Protein 5VEI (pdb70)

B-factor: mean 20.7, std 7.05, range [10.1, 59.2]

CATH classification: 2.30.30.40

Radius of gyration: 16.39 Å; Cα contacts (8 Å, |Δi|>4): 150; chains: 1; bounding box: 54×23×29 Å

GO terms:
  GO:0042802 identical protein binding (F, IPI)
  GO:0005515 protein binding (F, IPI)
  GO:0016324 apical plasma membrane (C, EXP)
  GO:0005200 structural constituent of cytoskeleton (F, TAS)
  GO:0008093 cytoskeletal anchor activity (F, TAS)
  GO:0005634 nucleus (C, TAS)
  GO:0015629 actin cytoskeleton (C, TAS)
  GO:0008307 structural constituent of muscle (F, TAS)
  GO:0003723 RNA binding (F, HDA)

Organism: Homo sapiens (NCBI:txid9606)

Nearest PDB structures (foldseek):
  5vei-assembly1_A  TM=1.013E+00  e=1.655E-14  Homo sapiens
  4lnp-assembly1_A  TM=9.557E-01  e=1.385E-07  Homo sapiens
  5sxp-assembly2_D  TM=9.261E-01  e=1.211E-06  Homo sapiens
  4rtt-assembly2_B-2  TM=7.478E-01  e=3.478E-06  Homo sapiens
  2yuo-assembly1_A  TM=7.866E-01  e=2.551E-05  Mus musculus

Structure (mmCIF, N/CA/C/O backbone):
data_5VEI
#
_entry.id   5VEI
#
_cell.length_a   46.202
_cell.length_b   27.494
_cell.length_c   58.831
_cell.angle_alpha   90.000
_cell.angle_beta   101.010
_cell.angle_gamma   90.000
#
_symmetry.space_group_name_H-M   'I 1 2 1'
#
loop_
_entity.id
_entity.type
_entity.pdbx_description
1 polymer 'Sorbin and SH3 domain-containing protein 2'
2 non-polymer 'UNKNOWN ATOM OR ION'
3 water water
#
loop_
_atom_site.group_PDB
_atom_site.id
_atom_site.type_symbol
_atom_site.label_atom_id
_atom_site.label_alt_id
_atom_site.label_comp_id
_atom_site.label_asym_id
_atom_site.label_entity_id
_atom_site.label_seq_id
_atom_site.pdbx_PDB_ins_code
_atom_site.Cartn_x
_atom_site.Cartn_y
_atom_site.Cartn_z
_atom_site.occupancy
_atom_site.B_iso_or_equiv
_atom_site.auth_seq_id
_atom_site.auth_comp_id
_atom_site.auth_asym_id
_atom_site.auth_atom_id
_atom_site.pdbx_PDB_model_num
ATOM 1 C CA A GLN A 1 31 ? 32.499 -1.293 -3.773 0.50 26.08 862 GLN A CA 1
ATOM 2 C C A GLN A 1 31 ? 31.042 -1.671 -3.537 0.50 30.22 862 GLN A C 1
ATOM 3 O O A GLN A 1 31 ? 30.684 -2.838 -3.699 0.50 30.02 862 GLN A O 1
ATOM 4 N N A GLY A 1 32 ? 30.225 -0.682 -3.159 0.50 26.96 863 GLY A N 1
ATOM 5 C CA A GLY A 1 32 ? 28.797 -0.856 -2.912 0.50 27.32 863 GLY A CA 1
ATOM 6 C C A GLY A 1 32 ? 28.423 -1.453 -1.569 0.50 32.57 863 GLY A C 1
ATOM 7 O O A GLY A 1 32 ? 27.246 -1.733 -1.316 0.50 31.60 863 GLY A O 1
ATOM 8 N N . ALA A 1 33 ? 29.412 -1.647 -0.692 1.00 31.47 864 ALA A N 1
ATOM 9 C CA . ALA A 1 33 ? 29.172 -2.243 0.612 1.00 31.44 864 ALA A CA 1
ATOM 10 C C . ALA A 1 33 ? 28.581 -1.224 1.582 1.00 31.81 864 ALA A C 1
ATOM 11 O O . ALA A 1 33 ? 28.733 -0.014 1.373 1.00 31.52 864 ALA A O 1
ATOM 13 N N . LEU A 1 34 ? 27.889 -1.717 2.641 1.00 25.20 865 LEU A N 1
ATOM 14 C CA . LEU A 1 34 ? 27.425 -0.891 3.761 1.00 23.73 865 LEU A CA 1
ATOM 15 C C . LEU A 1 34 ? 28.696 -0.338 4.414 1.00 24.33 865 LEU A C 1
ATOM 16 O O . LEU A 1 34 ? 29.711 -1.052 4.516 1.00 23.67 865 LEU A O 1
ATOM 21 N N . LEU A 1 35 ? 28.671 0.935 4.820 1.00 20.03 866 LEU A N 1
ATOM 22 C CA . LEU A 1 35 ? 29.849 1.582 5.402 1.00 18.94 866 LEU A CA 1
ATOM 23 C C . LEU A 1 35 ? 29.907 1.411 6.922 1.00 21.81 866 LEU A C 1
ATOM 24 O O . LEU A 1 35 ? 29.014 1.922 7.603 1.00 17.98 866 LEU A O 1
ATOM 29 N N . PRO A 1 36 ? 30.917 0.739 7.510 1.00 16.80 867 PRO A N 1
ATOM 30 C CA . PRO A 1 36 ? 30.942 0.596 8.970 1.00 17.26 867 PRO A CA 1
ATOM 31 C C . PRO A 1 36 ? 31.109 1.933 9.665 1.00 18.22 867 PRO A C 1
ATOM 32 O O . PRO A 1 36 ? 31.818 2.818 9.164 1.00 17.19 867 PRO A O 1
ATOM 36 N N . ALA A 1 37 ? 30.461 2.070 10.816 1.00 16.33 868 ALA A N 1
ATOM 37 C CA . ALA A 1 37 ? 30.552 3.248 11.655 1.00 15.89 868 ALA A CA 1
ATOM 38 C C . ALA A 1 37 ? 30.472 2.856 13.096 1.00 18.51 868 ALA A C 1
ATOM 39 O O . ALA A 1 37 ? 30.032 1.753 13.404 1.00 21.23 868 ALA A O 1
ATOM 41 N N . LYS A 1 38 ? 30.866 3.757 14.023 1.00 16.87 869 LYS A N 1
ATOM 42 C CA . LYS A 1 38 ? 30.757 3.506 15.440 1.00 15.69 869 LYS A CA 1
ATOM 43 C C . LYS A 1 38 ? 29.822 4.573 16.056 1.00 17.12 869 LYS A C 1
ATOM 44 O O . LYS A 1 38 ? 29.938 5.765 15.699 1.00 17.87 869 LYS A O 1
ATOM 49 N N . ALA A 1 39 ? 28.943 4.173 16.978 1.00 16.39 870 ALA A N 1
ATOM 50 C CA . ALA A 1 39 ? 28.062 5.119 17.655 1.00 16.41 870 ALA A CA 1
ATOM 51 C C . ALA A 1 39 ? 28.870 5.990 18.620 1.00 18.55 870 ALA A C 1
ATOM 52 O O . ALA A 1 39 ? 29.640 5.458 19.434 1.00 18.62 870 ALA A O 1
ATOM 54 N N . VAL A 1 40 ? 28.715 7.306 18.521 1.00 15.85 871 VAL A N 1
ATOM 55 C CA . VAL A 1 40 ? 29.415 8.252 19.410 1.00 17.60 871 VAL A CA 1
ATOM 56 C C . VAL A 1 40 ? 28.541 8.620 20.598 1.00 20.81 871 VAL A C 1
ATOM 57 O O . VAL A 1 40 ? 29.041 9.079 21.629 1.00 21.59 871 VAL A O 1
ATOM 61 N N . TYR A 1 41 ? 27.224 8.357 20.486 1.00 16.32 872 TYR A N 1
ATOM 62 C CA . TYR A 1 41 ? 26.265 8.559 21.557 1.00 17.64 872 TYR A CA 1
ATOM 63 C C . TYR A 1 41 ? 25.251 7.425 21.515 1.00 20.19 872 TYR A C 1
ATOM 64 O O . TYR A 1 41 ? 25.015 6.836 20.449 1.00 20.27 872 TYR A O 1
ATOM 73 N N . ASP A 1 42 ? 24.573 7.206 22.645 1.00 18.38 873 ASP A N 1
ATOM 74 C CA . ASP A 1 42 ? 23.405 6.345 22.713 1.00 18.60 873 ASP A CA 1
ATOM 75 C C . ASP A 1 42 ? 22.311 7.021 21.859 1.00 19.63 873 ASP A C 1
ATOM 76 O O . ASP A 1 42 ? 22.211 8.272 21.820 1.00 19.24 873 ASP A O 1
ATOM 81 N N . PHE A 1 43 ? 21.478 6.195 21.192 1.00 16.04 874 PHE A N 1
ATOM 82 C CA . PHE A 1 43 ? 20.340 6.682 20.413 1.00 15.62 874 PHE A CA 1
ATOM 83 C C . PHE A 1 43 ? 19.164 5.791 20.723 1.00 18.44 874 PHE A C 1
ATOM 84 O O . PHE A 1 43 ? 19.275 4.581 20.541 1.00 19.02 874 PHE A O 1
ATOM 92 N N . LYS A 1 44 ? 18.086 6.369 21.219 1.00 18.41 875 LYS A N 1
ATOM 93 C CA . LYS A 1 44 ? 16.884 5.638 21.576 1.00 18.79 875 LYS A CA 1
ATOM 94 C C . LYS A 1 44 ? 15.813 5.890 20.514 1.00 18.99 875 LYS A C 1
ATOM 95 O O . LYS A 1 44 ? 15.353 7.016 20.377 1.00 19.21 875 LYS A O 1
ATOM 98 N N . ALA A 1 45 ? 15.452 4.850 19.754 1.00 17.26 876 ALA A N 1
ATOM 99 C CA . ALA A 1 45 ? 14.404 4.971 18.734 1.00 17.48 876 ALA A CA 1
ATOM 100 C C . ALA A 1 45 ? 13.058 5.336 19.372 1.00 21.05 876 ALA A C 1
ATOM 101 O O . ALA A 1 45 ? 12.722 4.804 20.443 1.00 19.57 876 ALA A O 1
ATOM 103 N N . GLN A 1 46 ? 12.281 6.206 18.690 1.00 17.79 877 GLN A N 1
ATOM 104 C CA . GLN A 1 46 ? 10.928 6.588 19.140 1.00 19.24 877 GLN A CA 1
ATOM 105 C C . GLN A 1 46 ? 9.887 5.838 18.289 1.00 21.45 877 GLN A C 1
ATOM 106 O O . GLN A 1 46 ? 8.703 5.790 18.623 1.00 21.36 877 GLN A O 1
ATOM 112 N N . THR A 1 47 ? 10.327 5.261 17.184 1.00 17.15 878 THR A N 1
ATOM 113 C CA . THR A 1 47 ? 9.486 4.597 16.215 1.00 15.20 878 THR A CA 1
ATOM 114 C C . THR A 1 47 ? 10.226 3.428 15.633 1.00 16.25 878 THR A C 1
ATOM 115 O O . THR A 1 47 ? 11.466 3.419 15.643 1.00 16.00 878 THR A O 1
ATOM 119 N N . SER A 1 48 ? 9.493 2.454 15.073 1.00 15.22 879 SER A N 1
ATOM 120 C CA . SER A 1 48 ? 10.097 1.242 14.558 1.00 15.55 879 SER A CA 1
ATOM 121 C C . SER A 1 48 ? 11.075 1.493 13.425 1.00 15.71 879 SER A C 1
ATOM 122 O O . SER A 1 48 ? 11.977 0.675 13.257 1.00 17.31 879 SER A O 1
ATOM 125 N N . LYS A 1 49 ? 10.874 2.579 12.660 1.00 15.04 880 LYS A N 1
ATOM 126 C CA . LYS A 1 49 ? 11.753 2.881 11.515 1.00 14.91 880 LYS A CA 1
ATOM 127 C C . LYS A 1 49 ? 13.064 3.552 11.925 1.00 14.74 880 LYS A C 1
ATOM 128 O O . LYS A 1 49 ? 13.928 3.694 11.072 1.00 14.35 880 LYS A O 1
ATOM 134 N N . GLU A 1 50 ? 13.219 3.969 13.187 1.00 12.57 881 GLU A N 1
ATOM 135 C CA . GLU A 1 50 ? 14.495 4.445 13.726 1.00 12.44 881 GLU A CA 1
ATOM 136 C C . GLU A 1 50 ? 15.211 3.260 14.358 1.00 15.88 881 GLU A C 1
ATOM 137 O O . GLU A 1 50 ? 14.563 2.351 14.895 1.00 16.41 881 GLU A O 1
ATOM 143 N N A LEU A 1 51 ? 16.545 3.263 14.308 0.50 13.76 882 LEU A N 1
ATOM 144 N N B LEU A 1 51 ? 16.558 3.275 14.311 0.50 14.40 882 LEU A N 1
ATOM 145 C CA A LEU A 1 51 ? 17.326 2.228 14.961 0.50 14.71 882 LEU A CA 1
ATOM 146 C CA B LEU A 1 51 ? 17.405 2.218 14.858 0.50 15.65 882 LEU A CA 1
ATOM 147 C C A LEU A 1 51 ? 17.553 2.667 16.400 0.50 18.32 882 LEU A C 1
ATOM 148 C C B LEU A 1 51 ? 18.077 2.634 16.133 0.50 18.70 882 LEU A C 1
ATOM 149 O O A LEU A 1 51 ? 17.313 3.820 16.750 0.50 18.66 882 LEU A O 1
ATOM 150 O O B LEU A 1 51 ? 18.911 3.535 16.097 0.50 16.71 882 LEU A O 1
ATOM 159 N N A SER A 1 52 ? 17.991 1.755 17.236 0.50 15.93 883 SER A N 1
ATOM 160 N N B SER A 1 52 ? 17.775 1.932 17.244 0.50 15.42 883 SER A N 1
ATOM 161 C CA A SER A 1 52 ? 18.372 2.102 18.589 0.50 17.07 883 SER A CA 1
ATOM 162 C CA B SER A 1 52 ? 18.344 2.129 18.581 0.50 16.77 883 SER A CA 1
ATOM 163 C C . SER A 1 52 ? 19.767 1.553 18.706 1.00 20.53 883 SER A C 1
ATOM 164 O O . SER A 1 52 ? 20.071 0.518 18.110 1.00 21.23 883 SER A O 1
ATOM 167 N N . PHE A 1 53 ? 20.634 2.212 19.459 1.00 17.53 884 PHE A N 1
ATOM 168 C CA . PHE A 1 53 ? 21.993 1.704 19.678 1.00 17.04 884 PHE A CA 1
ATOM 169 C C . PHE A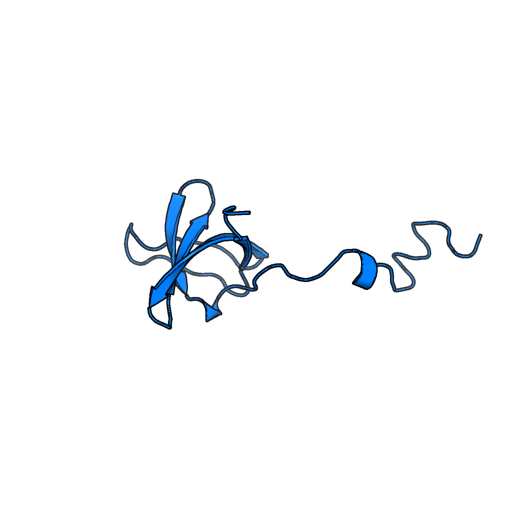 1 53 ? 22.622 2.384 20.880 1.00 19.08 884 PHE A C 1
ATOM 170 O O . PHE A 1 53 ? 22.130 3.404 21.358 1.00 18.65 884 PHE A O 1
ATOM 178 N N . LYS A 1 54 ? 23.680 1.773 21.386 1.00 18.22 885 LYS A N 1
ATOM 179 C CA . LYS A 1 54 ? 24.433 2.315 22.493 1.00 18.46 885 LYS A CA 1
ATOM 180 C C . LYS A 1 54 ? 25.771 2.849 21.991 1.00 19.97 885 LYS A C 1
ATOM 181 O O . LYS A 1 54 ? 26.311 2.374 20.991 1.00 19.33 885 LYS A O 1
ATOM 185 N N . LYS A 1 55 ? 26.323 3.848 22.685 1.00 19.70 886 LYS A N 1
ATOM 186 C CA . LYS A 1 55 ? 27.646 4.377 22.357 1.00 20.39 886 LYS A CA 1
ATOM 187 C C . LYS A 1 55 ? 28.643 3.216 22.284 1.00 25.19 886 LYS A C 1
ATOM 188 O O . LYS A 1 55 ? 28.596 2.335 23.138 1.00 25.56 886 LYS A O 1
ATOM 193 N N . GLY A 1 56 ? 29.460 3.197 21.242 1.00 22.45 887 GLY A N 1
ATOM 194 C CA . GLY A 1 56 ? 30.462 2.159 21.014 1.00 21.85 887 GLY A CA 1
ATOM 195 C C . GLY A 1 56 ? 29.976 1.040 20.112 1.00 25.49 887 GLY A C 1
ATOM 196 O O . GLY A 1 56 ? 30.784 0.251 19.621 1.00 25.29 887 GLY A O 1
ATOM 197 N N . ASP A 1 57 ? 28.655 0.952 19.879 1.00 19.84 888 ASP A N 1
ATOM 198 C CA . ASP A 1 57 ? 28.127 -0.070 18.977 1.00 18.84 888 ASP A CA 1
ATOM 199 C C . ASP A 1 57 ? 28.576 0.153 17.548 1.00 21.92 888 ASP A C 1
ATOM 200 O O . ASP A 1 57 ? 28.850 1.291 17.136 1.00 19.39 888 ASP A O 1
ATOM 205 N N . THR A 1 58 ? 28.599 -0.934 16.766 1.00 20.41 889 THR A N 1
ATOM 206 C CA . THR A 1 58 ? 28.880 -0.849 15.352 1.00 19.09 889 THR A CA 1
ATOM 207 C C . THR A 1 58 ? 27.559 -0.648 14.626 1.00 23.64 889 THR A C 1
ATOM 208 O O . THR A 1 58 ? 26.601 -1.388 14.859 1.00 25.54 889 THR A O 1
ATOM 212 N N . VAL A 1 59 ? 27.499 0.353 13.752 1.00 19.14 890 VAL A N 1
ATOM 213 C CA . VAL A 1 59 ? 26.315 0.656 12.969 1.00 19.79 890 VAL A CA 1
ATOM 214 C C . VAL A 1 59 ? 26.806 0.654 11.508 1.00 22.08 890 VAL A C 1
ATOM 215 O O . VAL A 1 59 ? 27.985 0.974 11.262 1.00 26.39 890 VAL A O 1
ATOM 219 N N . TYR A 1 60 ? 25.972 0.294 10.541 1.00 17.06 891 TYR A N 1
ATOM 220 C CA . TYR A 1 60 ? 26.352 0.278 9.151 1.00 17.27 891 TYR A CA 1
ATOM 221 C C . TYR A 1 60 ? 25.559 1.323 8.400 1.00 22.89 891 TYR A C 1
ATOM 222 O O . TYR A 1 60 ? 24.397 1.545 8.724 1.00 23.77 891 TYR A O 1
ATOM 231 N N . ILE A 1 61 ? 26.215 2.061 7.508 1.00 18.00 892 ILE A N 1
ATOM 232 C CA . ILE A 1 61 ? 25.567 3.123 6.734 1.00 16.28 892 ILE A CA 1
ATOM 233 C C . ILE A 1 61 ? 25.220 2.669 5.340 1.00 18.66 892 ILE A C 1
ATOM 234 O O . ILE A 1 61 ? 26.119 2.221 4.600 1.00 20.10 892 ILE A O 1
ATOM 239 N N . LEU A 1 62 ? 23.973 2.823 4.925 1.00 16.53 893 LEU A N 1
ATOM 240 C CA . LEU A 1 62 ? 23.537 2.564 3.574 1.00 16.53 893 LEU A CA 1
ATOM 241 C C . LEU A 1 62 ? 23.542 3.888 2.769 1.00 19.94 893 LEU A C 1
AT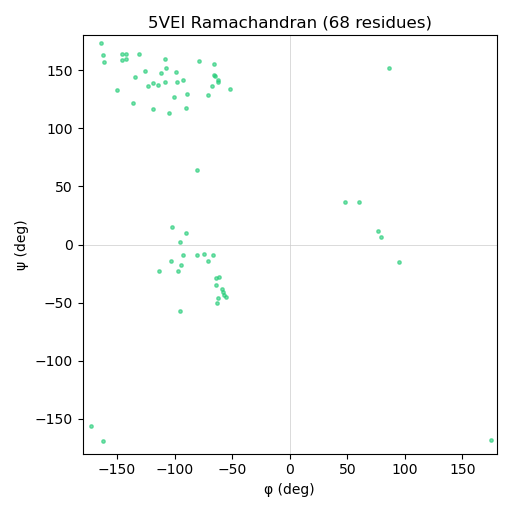OM 242 O O . LEU A 1 62 ? 24.279 4.012 1.782 1.00 19.26 893 LEU A O 1
ATOM 247 N N . ARG A 1 63 ? 22.806 4.917 3.234 1.00 15.28 894 ARG A N 1
ATOM 248 C CA . ARG A 1 63 ? 22.699 6.160 2.478 1.00 13.80 894 ARG A CA 1
ATOM 249 C C . ARG A 1 63 ? 22.155 7.255 3.387 1.00 17.02 894 ARG A C 1
ATOM 250 O O . ARG A 1 63 ? 21.730 6.970 4.505 1.00 16.55 894 ARG A O 1
ATOM 258 N N . LYS A 1 64 ? 22.123 8.493 2.899 1.00 16.29 895 LYS A N 1
ATOM 259 C CA . LYS A 1 64 ? 21.475 9.580 3.618 1.00 15.21 895 LYS A CA 1
ATOM 260 C C . LYS A 1 64 ? 20.041 9.679 3.121 1.00 19.66 895 LYS A C 1
ATOM 261 O O . LYS A 1 64 ? 19.785 9.553 1.910 1.00 20.98 895 LYS A O 1
ATOM 267 N N . ILE A 1 65 ? 19.092 9.957 4.015 1.00 16.97 896 ILE A N 1
ATOM 268 C CA . ILE A 1 65 ? 17.730 10.200 3.553 1.00 18.02 896 ILE A CA 1
ATOM 269 C C . ILE A 1 65 ? 17.524 11.732 3.442 1.00 21.33 896 ILE A C 1
ATOM 270 O O . ILE A 1 65 ? 16.609 12.180 2.758 1.00 21.94 896 ILE A O 1
ATOM 275 N N . ASP A 1 66 ? 18.323 12.505 4.181 1.00 17.51 897 ASP A N 1
ATOM 276 C CA . ASP A 1 66 ? 18.284 13.979 4.178 1.00 16.52 897 ASP A CA 1
ATOM 277 C C . ASP A 1 66 ? 19.611 14.431 4.771 1.00 19.85 897 ASP A C 1
ATOM 278 O O . ASP A 1 66 ? 20.503 13.582 4.957 1.00 18.50 897 ASP A O 1
ATOM 283 N N . GLN A 1 67 ? 19.763 15.719 5.098 1.00 18.14 898 GLN A N 1
ATOM 284 C CA . GLN A 1 67 ? 21.036 16.199 5.627 1.00 19.43 898 GLN A CA 1
ATOM 285 C C . GLN A 1 67 ? 21.339 15.813 7.088 1.00 19.49 898 GLN A C 1
ATOM 286 O O . GLN A 1 67 ? 22.470 16.011 7.547 1.00 20.34 898 GLN A O 1
ATOM 289 N N . ASN A 1 68 ? 20.349 15.222 7.800 1.00 14.80 899 ASN A N 1
ATOM 290 C CA . ASN A 1 68 ? 20.505 14.889 9.219 1.00 13.97 899 ASN A CA 1
ATOM 291 C C . ASN A 1 68 ? 20.509 13.402 9.533 1.00 12.95 899 ASN A C 1
ATOM 292 O O . ASN A 1 68 ? 20.953 13.038 10.619 1.00 12.98 899 ASN A O 1
ATOM 297 N N . TRP A 1 69 ? 19.941 12.585 8.658 1.00 11.80 900 TRP A N 1
ATOM 298 C CA . TRP A 1 69 ? 19.684 11.165 8.944 1.00 11.42 900 TRP A CA 1
ATOM 299 C C . TRP A 1 69 ? 20.327 10.249 7.943 1.00 13.47 900 TRP A C 1
ATOM 300 O O . TRP A 1 69 ? 20.138 10.426 6.724 1.00 13.03 900 TRP A O 1
ATOM 311 N N . TYR A 1 70 ? 20.942 9.179 8.460 1.00 12.01 901 TYR A N 1
ATOM 312 C CA . TYR A 1 70 ? 21.361 8.047 7.634 1.00 12.56 901 TYR A CA 1
ATOM 313 C C . TYR A 1 70 ? 20.341 6.936 7.741 1.00 13.90 901 TYR A C 1
ATOM 314 O O . TYR A 1 70 ? 19.748 6.732 8.797 1.00 12.96 901 TYR A O 1
ATOM 323 N N . GLU A 1 71 ? 20.181 6.171 6.680 1.00 12.81 902 GLU A N 1
ATOM 324 C CA . GLU A 1 71 ? 19.512 4.870 6.695 1.00 12.32 902 GLU A CA 1
ATOM 325 C C . GLU A 1 71 ? 20.678 3.863 6.780 1.00 12.84 902 GLU A C 1
ATOM 326 O O . GLU A 1 71 ? 21.707 4.017 6.093 1.00 13.26 902 GLU A O 1
ATOM 332 N N . GLY A 1 72 ? 20.508 2.815 7.571 1.00 12.93 903 GLY A N 1
ATOM 333 C CA . GLY A 1 72 ? 21.538 1.800 7.704 1.00 13.60 903 GLY A CA 1
ATOM 334 C C . GLY A 1 72 ? 21.061 0.620 8.503 1.00 13.82 903 GLY A C 1
ATOM 335 O O . GLY A 1 72 ? 19.850 0.364 8.619 1.00 14.24 903 GLY A O 1
ATOM 336 N N . GLU A 1 73 ? 22.019 -0.091 9.086 1.00 14.99 904 GLU A N 1
ATOM 337 C CA . GLU A 1 73 ? 21.712 -1.330 9.788 1.00 15.15 904 GLU A CA 1
ATOM 338 C C . GLU A 1 73 ? 22.412 -1.413 11.115 1.00 15.31 904 GLU A C 1
ATOM 339 O O . GLU A 1 73 ? 23.589 -1.046 11.207 1.00 15.86 904 GLU A O 1
ATOM 345 N N . HIS A 1 74 ? 21.743 -2.012 12.125 1.00 16.17 905 HIS A N 1
ATOM 346 C CA . HIS A 1 74 ? 22.333 -2.264 13.448 1.00 16.20 905 HIS A CA 1
ATOM 347 C C 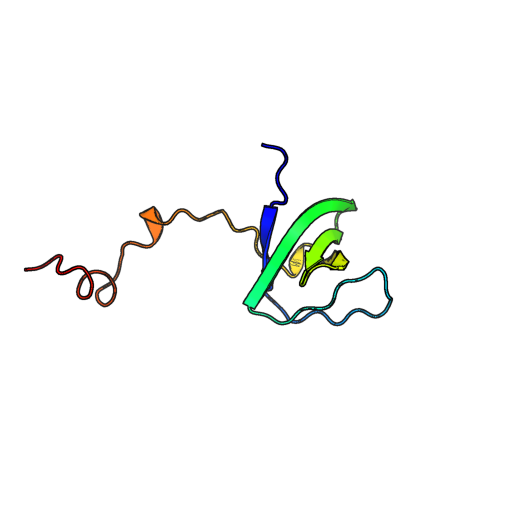. HIS A 1 74 ? 21.660 -3.527 13.990 1.00 18.80 905 HIS A C 1
ATOM 348 O O . HIS A 1 74 ? 20.428 -3.635 13.959 1.00 16.93 905 HIS A O 1
ATOM 355 N N . HIS A 1 75 ? 22.467 -4.466 14.504 1.00 18.20 906 HIS A N 1
ATOM 356 C CA . HIS A 1 75 ? 21.942 -5.738 15.049 1.00 18.04 906 HIS A CA 1
ATOM 357 C C . HIS A 1 75 ? 20.937 -6.436 14.115 1.00 19.91 906 HIS A C 1
ATOM 358 O O . HIS A 1 75 ? 19.919 -6.938 14.570 1.00 21.70 906 HIS A O 1
ATOM 365 N N . GLY A 1 76 ? 21.187 -6.353 12.816 1.00 19.24 907 GLY A N 1
ATOM 366 C CA . GLY A 1 76 ? 20.351 -7.000 11.816 1.00 20.59 907 GLY A CA 1
ATOM 367 C C . GLY A 1 76 ? 19.027 -6.336 11.510 1.00 22.53 907 GLY A C 1
ATOM 368 O O . GLY A 1 76 ? 18.148 -6.933 10.873 1.00 21.40 907 GLY A O 1
ATOM 369 N N . ARG A 1 77 ? 18.857 -5.098 11.993 1.00 18.49 908 ARG A N 1
ATOM 370 C CA . ARG A 1 77 ? 17.653 -4.322 11.734 1.00 17.61 908 ARG A CA 1
ATOM 371 C C . ARG A 1 77 ? 18.005 -3.138 10.841 1.00 18.21 908 ARG A C 1
ATOM 372 O O . ARG A 1 77 ? 19.118 -2.631 10.911 1.00 18.24 908 ARG A O 1
ATOM 385 N N . VAL A 1 78 ? 17.069 -2.732 9.993 1.00 15.52 909 VAL A N 1
ATOM 386 C CA . VAL A 1 78 ? 17.273 -1.599 9.094 1.00 15.59 909 VAL A CA 1
ATOM 387 C C . VAL A 1 78 ? 16.424 -0.419 9.576 1.00 16.28 909 VAL A C 1
ATOM 388 O O . VAL A 1 78 ? 15.270 -0.592 10.003 1.00 15.89 909 VAL A O 1
ATOM 392 N N . GLY A 1 79 ? 16.990 0.786 9.513 1.00 12.67 910 GLY A N 1
ATOM 393 C CA . GLY A 1 79 ? 16.235 1.990 9.871 1.00 11.92 910 GLY A CA 1
ATOM 394 C C . GLY A 1 79 ? 17.120 3.201 9.835 1.00 10.22 910 GLY A C 1
ATOM 395 O O . GLY A 1 79 ? 18.260 3.113 9.368 1.00 12.12 910 GLY A O 1
ATOM 396 N N . ILE A 1 80 ? 16.641 4.307 10.356 1.00 10.92 911 ILE A N 1
ATOM 397 C CA . ILE A 1 80 ? 17.394 5.535 10.327 1.00 10.40 911 ILE A CA 1
ATOM 398 C C . ILE A 1 80 ? 17.927 5.948 11.666 1.00 11.58 911 ILE A C 1
ATOM 399 O O . ILE A 1 80 ? 17.417 5.558 12.713 1.00 12.80 911 ILE A O 1
ATOM 404 N N . PHE A 1 81 ? 18.950 6.810 11.618 1.00 10.10 912 PHE A N 1
ATOM 405 C CA . PHE A 1 81 ? 19.586 7.306 12.834 1.00 10.65 912 PHE A CA 1
ATOM 406 C C . PHE A 1 81 ? 20.367 8.581 12.473 1.00 11.28 912 PHE A C 1
ATOM 407 O O . PHE A 1 81 ? 20.633 8.815 11.287 1.00 11.43 912 PHE A O 1
ATOM 415 N N . PRO A 1 82 ? 20.640 9.456 13.435 1.00 12.22 913 PRO A N 1
ATOM 416 C CA . PRO A 1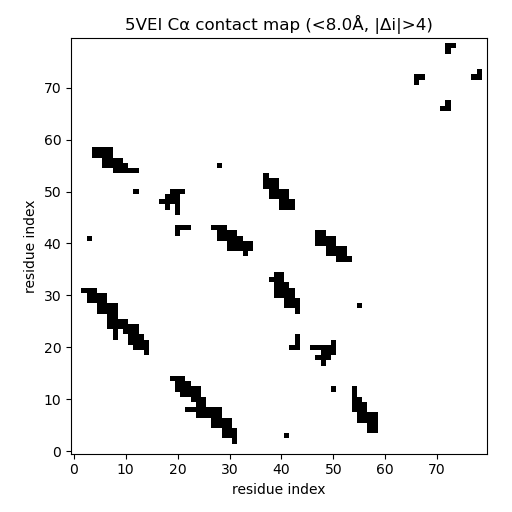 82 ? 21.301 10.729 13.090 1.00 10.95 913 PRO A CA 1
ATOM 417 C C . PRO A 1 82 ? 22.743 10.540 12.619 1.00 13.37 913 PRO A C 1
ATOM 418 O O . PRO A 1 82 ? 23.561 9.840 13.249 1.00 12.71 913 PRO A O 1
ATOM 422 N N . ILE A 1 83 ? 23.072 11.288 11.539 1.00 11.42 914 ILE A N 1
ATOM 423 C CA . ILE A 1 83 ? 24.426 11.317 10.985 1.00 10.50 914 ILE A CA 1
ATOM 424 C C . ILE A 1 83 ? 25.401 11.716 12.097 1.00 12.98 914 ILE A C 1
ATOM 425 O O . ILE A 1 83 ? 26.471 11.117 12.251 1.00 13.31 914 ILE A O 1
ATOM 430 N N . SER A 1 84 ? 25.029 12.749 12.862 1.00 12.89 915 SER A N 1
ATOM 431 C CA . SER A 1 84 ? 25.895 13.256 13.924 1.00 13.92 915 SER A CA 1
ATOM 432 C C . SER A 1 84 ? 26.114 12.306 15.085 1.00 16.71 915 SER A C 1
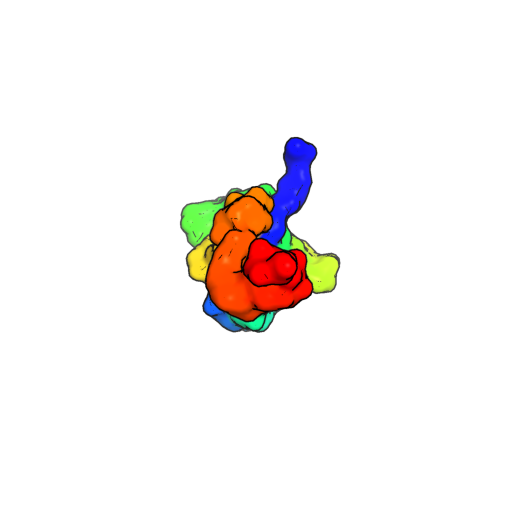ATOM 433 O O . SER A 1 84 ? 26.959 12.576 15.949 1.00 17.69 915 SER A O 1
ATOM 436 N N . TYR A 1 85 ? 25.366 11.182 15.148 1.00 12.96 916 TYR A N 1
ATOM 437 C CA . TYR A 1 85 ? 25.533 10.294 16.297 1.00 12.55 916 TYR A CA 1
ATOM 438 C C . TYR A 1 85 ? 26.519 9.169 16.001 1.00 14.50 916 TYR A C 1
ATOM 439 O O . TYR A 1 85 ? 26.690 8.298 16.863 1.00 14.93 916 TYR A O 1
ATOM 448 N N . VAL A 1 86 ? 27.116 9.155 14.787 1.00 13.13 917 VAL A N 1
ATOM 449 C CA . VAL A 1 86 ? 28.054 8.085 14.457 1.00 13.13 917 VAL A CA 1
ATOM 450 C C . VAL A 1 86 ? 29.332 8.657 13.899 1.00 17.71 917 VAL A C 1
ATOM 451 O O . VAL A 1 86 ? 29.367 9.776 13.387 1.00 15.62 917 VAL A O 1
ATOM 455 N N . GLU A 1 87 ? 30.372 7.822 13.884 1.00 16.53 918 GLU A N 1
ATOM 456 C CA . GLU A 1 87 ? 31.653 8.132 13.287 1.00 16.92 918 GLU A CA 1
ATOM 457 C C . GLU A 1 87 ? 31.903 7.117 12.173 1.00 17.35 918 GLU A C 1
ATOM 458 O O . GLU A 1 87 ? 31.965 5.913 12.466 1.00 17.68 918 GLU A O 1
ATOM 464 N N . LYS A 1 88 ? 31.985 7.562 10.931 1.00 17.99 919 LYS A N 1
ATOM 465 C CA . LYS A 1 88 ? 32.280 6.685 9.799 1.00 19.59 919 LYS A CA 1
ATOM 466 C C . LYS A 1 88 ? 33.712 6.178 9.985 1.00 22.19 919 LYS A C 1
ATOM 467 O O . LYS A 1 88 ? 34.639 6.980 10.199 1.00 21.88 919 LYS A O 1
ATOM 471 N N A LEU A 1 89 ? 33.922 4.838 9.942 0.50 19.24 920 LEU A N 1
ATOM 472 N N B LEU A 1 89 ? 33.876 4.877 9.953 0.50 17.78 920 LEU A N 1
ATOM 473 C CA A LEU A 1 89 ? 35.225 4.178 10.222 0.50 18.92 920 LEU A CA 1
ATOM 474 C CA B LEU A 1 89 ? 35.195 4.323 10.155 0.50 16.86 920 LEU A CA 1
ATOM 475 C C A LEU A 1 89 ? 36.278 4.245 9.084 0.50 23.42 920 LEU A C 1
ATOM 476 C C B LEU A 1 89 ? 35.957 4.249 8.825 0.50 21.37 920 LEU A C 1
ATOM 477 O O A LEU A 1 89 ? 36.621 3.222 8.482 0.50 23.37 920 LEU A O 1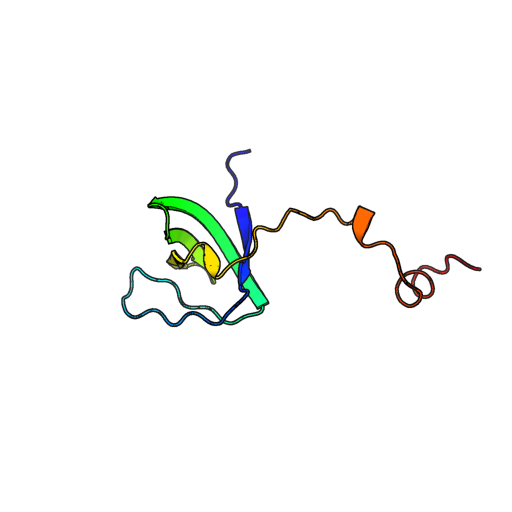
ATOM 478 O O B LEU A 1 89 ? 35.389 4.393 7.740 0.50 18.56 920 LEU A O 1
ATOM 487 N N A THR A 1 90 ? 36.889 5.422 8.909 0.50 20.09 921 THR A N 1
ATOM 488 N N B THR A 1 90 ? 37.263 4.147 8.918 0.50 21.24 921 THR A N 1
ATOM 489 C CA A THR A 1 90 ? 37.865 5.725 7.855 0.50 20.28 921 THR A CA 1
ATOM 490 C CA B THR A 1 90 ? 38.132 3.994 7.762 0.50 20.99 921 THR A CA 1
ATOM 491 C C A THR A 1 90 ? 39.357 5.522 8.203 0.50 22.19 921 THR A C 1
ATOM 492 C C B THR A 1 90 ? 39.093 2.876 8.142 0.50 24.44 921 THR A C 1
ATOM 493 O O A THR A 1 90 ? 40.181 5.516 7.280 0.50 23.16 921 THR A O 1
ATOM 494 O O B THR A 1 90 ? 39.279 2.623 9.339 0.50 22.23 921 THR A O 1
ATOM 501 N N A GLY A 1 91 ? 39.690 5.385 9.489 0.50 17.24 922 GLY A N 1
ATOM 502 N N B GLY A 1 91 ? 39.722 2.257 7.150 0.50 22.78 922 GLY A N 1
ATOM 503 C CA A GLY A 1 91 ? 41.070 5.230 9.942 0.50 17.60 922 GLY A CA 1
ATOM 504 C CA B GLY A 1 91 ? 40.715 1.224 7.405 0.50 22.24 922 GLY A CA 1
ATOM 505 C C A GLY A 1 91 ? 41.707 3.885 9.667 0.50 22.17 922 GLY A C 1
ATOM 506 C C B GLY A 1 91 ? 42.055 1.870 7.699 0.50 25.18 922 GLY A C 1
ATOM 507 O O A GLY A 1 91 ? 41.147 2.847 10.015 0.50 22.77 922 GLY A O 1
ATOM 508 O O B GLY A 1 91 ? 42.925 1.909 6.830 0.50 25.79 922 GLY A O 1
ATOM 509 N N A SER A 1 92 ? 42.883 3.905 9.026 0.50 19.37 923 SER A N 1
ATOM 510 N N B SER A 1 92 ? 42.231 2.388 8.926 0.50 21.01 923 SER A N 1
ATOM 511 C CA A SER A 1 92 ? 43.651 2.712 8.717 0.50 19.15 923 SER A CA 1
ATOM 512 C CA B SER A 1 92 ? 43.457 3.091 9.302 0.50 20.63 923 SER A CA 1
ATOM 513 C C A SER A 1 92 ? 44.447 2.293 9.934 0.50 22.09 923 SER A C 1
ATOM 514 C C B SER A 1 92 ? 44.350 2.306 10.279 0.50 22.87 923 SER A C 1
ATOM 515 O O A SER A 1 92 ? 44.890 3.125 10.733 0.50 20.12 923 SER A O 1
ATOM 516 O O B SER A 1 92 ? 44.832 2.927 11.231 0.50 21.01 923 SER A O 1
ATOM 521 N N . ALA A 1 93 ? 44.636 0.978 10.048 1.00 19.96 924 ALA A N 1
ATOM 522 C CA . ALA A 1 93 ? 45.455 0.278 11.044 1.00 18.77 924 ALA A CA 1
ATOM 523 C C . ALA A 1 93 ? 46.881 0.835 11.076 1.00 20.36 924 ALA A C 1
ATOM 524 O O . ALA A 1 93 ? 47.446 0.905 12.147 1.00 18.13 924 ALA A O 1
ATOM 526 N N . ALA A 1 94 ? 47.416 1.315 9.934 1.00 20.27 925 ALA A N 1
ATOM 527 C CA . ALA A 1 94 ? 48.786 1.873 9.885 1.00 21.44 925 ALA A CA 1
ATOM 528 C C . ALA A 1 94 ? 48.966 3.057 10.823 1.00 24.90 925 ALA A C 1
ATOM 529 O O . ALA A 1 94 ? 50.007 3.160 11.466 1.00 25.71 925 ALA A O 1
ATOM 531 N N . ALA A 1 95 ? 47.955 3.922 10.952 1.00 20.66 926 ALA A N 1
ATOM 532 C CA . ALA A 1 95 ? 48.012 5.051 11.867 1.00 21.70 926 ALA A CA 1
ATOM 533 C C . ALA A 1 95 ? 47.926 4.635 13.340 1.00 19.80 926 ALA A C 1
ATOM 534 O O . ALA A 1 95 ? 48.203 5.460 14.215 1.00 18.72 926 ALA A O 1
ATOM 536 N N . LEU A 1 96 ? 47.522 3.359 13.619 1.00 17.66 927 LEU A N 1
ATOM 537 C CA . LEU A 1 96 ? 47.330 2.871 14.997 1.00 16.51 927 LEU A CA 1
ATOM 538 C C . LEU A 1 96 ? 48.534 2.200 15.586 1.00 14.86 927 LEU A C 1
ATOM 539 O O . LEU A 1 96 ? 48.523 1.899 16.793 1.00 15.35 927 LEU A O 1
ATOM 544 N N . ARG A 1 97 ? 49.577 1.933 14.774 1.00 14.96 928 ARG A N 1
ATOM 545 C CA . ARG A 1 97 ? 50.778 1.210 15.248 1.00 15.20 928 ARG A CA 1
ATOM 546 C C . ARG A 1 97 ? 51.743 2.131 16.009 1.00 17.97 928 ARG A C 1
ATOM 547 O O . ARG A 1 97 ? 52.905 2.351 15.607 1.00 17.86 928 ARG A O 1
ATOM 555 N N . THR A 1 98 ? 51.278 2.651 17.136 1.00 16.68 929 THR A N 1
ATOM 556 C CA . THR A 1 98 ? 51.972 3.651 17.941 1.00 17.76 929 THR A CA 1
ATOM 557 C C . THR A 1 98 ? 51.781 3.425 19.405 1.00 22.16 929 THR A C 1
ATOM 558 O O . THR A 1 98 ? 50.823 2.737 19.830 1.00 20.58 929 THR A O 1
ATOM 562 N N . GLY A 1 99 ? 52.629 4.078 20.187 1.00 20.61 930 GLY A N 1
ATOM 563 C CA . GLY A 1 99 ? 52.544 4.056 21.637 1.00 20.91 930 GLY A CA 1
ATOM 564 C C . GLY A 1 99 ? 53.256 2.891 22.281 1.00 23.06 930 GLY A C 1
ATOM 565 O O . GLY A 1 99 ? 53.403 1.831 21.678 1.00 20.51 930 GLY A O 1
ATOM 566 N N . GLU A 1 100 ? 53.711 3.082 23.510 1.00 21.75 931 GLU A N 1
ATOM 567 C CA . GLU A 1 100 ? 54.469 2.073 24.240 1.00 20.34 931 GLU A CA 1
ATOM 568 C C . GLU A 1 100 ? 53.732 0.736 24.417 1.00 21.63 931 GLU A C 1
ATOM 569 O O . GLU A 1 100 ? 54.398 -0.286 24.301 1.00 20.57 931 GLU A O 1
ATOM 575 N N . ALA A 1 101 ? 52.404 0.724 24.706 1.00 20.71 932 ALA A N 1
ATOM 576 C CA . ALA A 1 101 ? 51.696 -0.556 24.917 1.00 20.40 932 ALA A CA 1
ATOM 577 C C . ALA A 1 101 ? 51.725 -1.418 23.649 1.00 18.89 932 ALA A C 1
ATOM 578 O O . ALA A 1 101 ? 52.083 -2.600 23.713 1.00 18.79 932 ALA A O 1
ATOM 580 N N . TYR A 1 102 ? 51.437 -0.805 22.496 1.00 15.61 933 TYR A N 1
ATOM 581 C CA . TYR A 1 102 ? 51.464 -1.498 21.207 1.00 14.60 933 TYR A CA 1
ATOM 582 C C . TYR A 1 102 ? 52.921 -1.981 20.902 1.00 14.97 933 TYR A C 1
ATOM 583 O O . TYR A 1 102 ? 53.172 -3.137 20.577 1.00 14.89 933 TYR A O 1
ATOM 592 N N . LEU A 1 103 ? 53.918 -1.06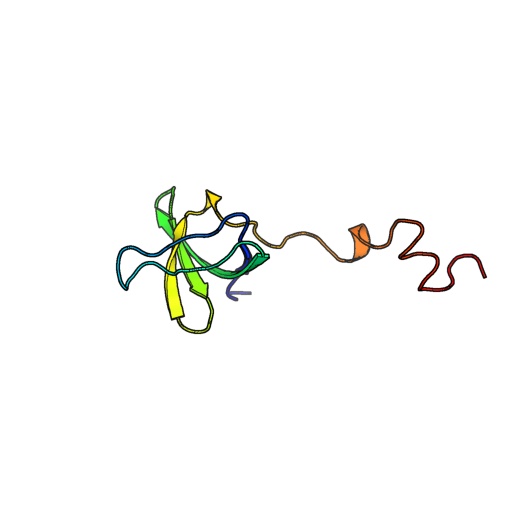4 21.011 1.00 14.95 934 LEU A N 1
ATOM 593 C CA . LEU A 1 103 ? 55.302 -1.415 20.667 1.00 15.92 934 LEU A CA 1
ATOM 594 C C . LEU A 1 103 ? 55.865 -2.494 21.583 1.00 17.32 934 LEU A C 1
ATOM 595 O O . LEU A 1 103 ? 56.610 -3.350 21.109 1.00 17.42 934 LE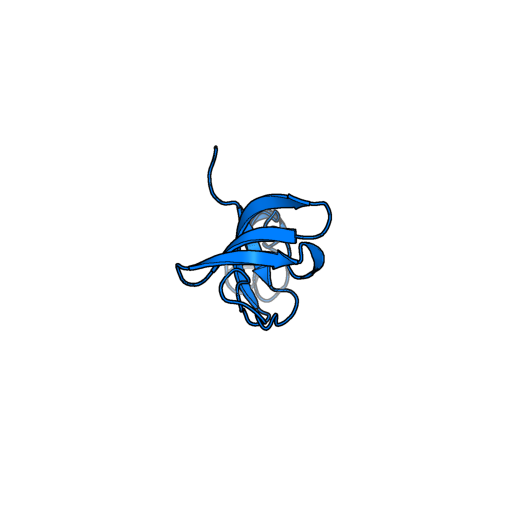U A O 1
ATOM 600 N N . ARG A 1 104 ? 55.480 -2.478 22.869 1.00 17.21 935 ARG A N 1
ATOM 601 C CA A ARG A 1 104 ? 55.875 -3.515 23.833 0.50 17.25 935 ARG A CA 1
ATOM 602 C CA B ARG A 1 104 ? 55.895 -3.521 23.809 0.50 17.20 935 ARG A CA 1
ATOM 603 C C . ARG A 1 104 ? 55.238 -4.846 23.426 1.00 18.92 935 ARG A C 1
ATOM 604 O O . ARG A 1 104 ? 55.918 -5.885 23.397 1.00 18.64 935 ARG A O 1
ATOM 609 N N . TYR A 1 105 ? 53.934 -4.832 23.082 1.00 16.42 936 TYR A N 1
ATOM 610 C CA . TYR A 1 105 ? 53.265 -6.065 22.711 1.00 15.56 936 TYR A CA 1
ATOM 611 C C . TYR A 1 105 ? 53.932 -6.775 21.545 1.00 16.80 936 TYR A C 1
ATOM 612 O O . TYR A 1 105 ? 54.049 -7.997 21.551 1.00 17.09 936 TYR A O 1
ATOM 621 N N . VAL A 1 106 ? 54.311 -5.997 20.509 1.00 15.20 937 VAL A N 1
ATOM 622 C CA . VAL A 1 106 ? 54.872 -6.614 19.305 1.00 15.41 937 VAL A CA 1
ATOM 623 C C . VAL A 1 106 ? 56.385 -6.774 19.352 1.00 20.72 937 VAL A C 1
ATOM 624 O O . VAL A 1 106 ? 56.984 -7.112 18.331 1.00 21.28 937 VAL A O 1
ATOM 628 N N . ASP A 1 107 ? 57.004 -6.543 20.531 1.00 18.65 938 ASP A N 1
ATOM 629 C CA . ASP A 1 107 ? 58.455 -6.739 20.717 1.00 19.44 938 ASP A CA 1
ATOM 630 C C . ASP A 1 107 ? 59.303 -5.865 19.798 1.00 24.18 938 ASP A C 1
ATOM 631 O O . ASP A 1 107 ? 60.371 -6.295 19.343 1.00 24.05 938 ASP A O 1
ATOM 636 N N . ALA A 1 108 ? 58.857 -4.637 19.545 1.00 21.39 939 ALA A N 1
ATOM 637 C CA . ALA A 1 108 ? 59.550 -3.693 18.662 1.00 22.01 939 ALA A CA 1
ATOM 638 C C A ALA A 1 108 ? 60.944 -3.242 19.133 0.50 25.99 939 ALA A C 1
ATOM 639 O O A ALA A 1 108 ? 61.804 -2.986 18.282 0.50 24.48 939 ALA A O 1
ATOM 641 N N A ALA A 1 109 ? 61.196 -3.220 20.454 0.50 23.81 940 ALA A N 1
ATOM 642 C CA A ALA A 1 109 ? 62.496 -2.827 21.015 0.50 23.87 940 ALA A CA 1
ATOM 643 C C A ALA A 1 109 ? 63.369 -4.030 21.463 0.50 28.31 940 ALA A C 1
ATOM 644 O O A ALA A 1 109 ? 64.373 -3.838 22.159 0.50 28.27 940 ALA A O 1
ATOM 646 N N A ALA A 1 110 ? 63.014 -5.260 21.029 0.50 24.31 941 ALA A N 1
ATOM 647 C CA A ALA A 1 110 ? 63.783 -6.468 21.360 0.50 25.19 941 ALA A CA 1
ATOM 648 C C A ALA A 1 110 ? 65.106 -6.605 20.577 0.50 26.39 941 ALA A C 1
ATOM 649 O O A ALA A 1 110 ? 66.033 -7.276 21.087 0.50 25.66 941 ALA A O 1
#

Sequence (80 aa):
QGALLPAKAVYDFKAQTSKELLSSFKKGDTVYILRKIDQNWYEGEHHGRVGIFPISYVEKLLTTGGSSAAALRTGEAYLRRYVDAAA

Secondary structure (P-SEA, 3-state):
cccbbbbbbcbbbbbccccbbbbcccbbbbbccccccccccccccccccccccccccccccccccccccaaaaaaacccc

Foldseek 3Di:
DDDFFKKFFCAFDDDPDLQADGDHGGFIWTFDQAPDPFWTWTDGPRGTHIDGPVRIGGDDPPVVVVCDDDVNCVVVVVVD

Solvent-accessible surface area: 5989 Å² total; per-residue (Å²): 114,94,78,57,86,61,0,75,0,48,130,88,26,105,31,173,76,96,156,31,6,54,8,92,127,47,36,65,0,87,4,82,135,126,92,71,118,97,63,27,41,0,57,11,150,78,161,84,5,36,0,15,40,83,71,16,90,64,93,121,70,72,56,70,78,125,140,90,43,156,82,74,79,100,190,70,102,64,110,138

InterPro domains:
  IPR001452 SH3 domain [PF00018] (869-913)
  IPR001452 SH3 domain [PF00018] (944-991)
  IPR001452 SH3 domain [PF14604] (1048-1098)
  IPR001452 SH3 domain [PR00452] (866-876)
  IPR001452 SH3 domain [PR00452] (880-895)
  IPR001452 SH3 domain [PR00452] (985-997)
  IPR001452 SH3 domain [PS50002] (863-922)
  IPR001452 SH3 domain [PS50002] (938-999)
  IPR001452 SH3 domain [PS50002] (1041-1100)
  IPR001452 SH3 domain [SM00326] (866-921)
  IPR001452 SH3 domain [SM00326] (941-998)
  IPR001452 SH3 domain [SM00326] (1044-1100)
  IPR003127 SoHo domain [PF02208] (70-114)
  IPR003127 SoHo domain [PS50831] (66-127)
  IPR003127 SoHo domain [SM00459] (67-117)
  IPR013087 Zinc finger C2H2-type [PS00028] (657-679)
  IPR036028 SH3-like domain superfamily [SSF50044] (864-937)
  IPR036028 SH3-like domain superfamily [SSF50044] (928-1016)
  IPR036028 SH3-like domain superfamily [SSF50044] (1039-1099)
  IPR050384 Endophilin/SH3RF [PTHR14167] (678-1100)